Protein AF-A0A1F9YRK7-F1 (afdb_monomer_lite)

Secondary structure (DSSP, 8-state):
-PPEEEEE--HHHHHHHSSSEEEEE-SSHHHHHHHHHHHH-HHHHHHHHHHHHSSSPPP-EETTEE----

pLDDT: mean 91.17, std 10.11, range [51.34, 98.38]

Radius of gyration: 11.46 Å; chains: 1; bounding box: 25×28×24 Å

Structure (mmCIF, N/CA/C/O backbone):
data_AF-A0A1F9YRK7-F1
#
_entry.id   AF-A0A1F9YRK7-F1
#
loop_
_atom_site.group_PDB
_atom_site.id
_atom_site.type_symbol
_atom_site.label_atom_id
_atom_site.label_alt_id
_atom_site.label_comp_id
_atom_site.label_asym_id
_atom_site.label_entity_id
_atom_site.label_seq_id
_atom_site.pdbx_PDB_ins_code
_atom_site.Cartn_x
_atom_site.Cartn_y
_atom_site.Cartn_z
_atom_site.occupancy
_atom_site.B_iso_or_equiv
_atom_site.auth_seq_id
_atom_site.auth_comp_id
_atom_site.auth_asym_id
_atom_site.auth_atom_id
_atom_site.pdbx_PDB_model_num
ATOM 1 N N . SER A 1 1 ? -8.790 19.223 8.065 1.00 83.81 1 SER A N 1
ATOM 2 C CA . SER A 1 1 ? -8.849 17.786 8.402 1.00 83.81 1 SER A CA 1
ATOM 3 C C . SER A 1 1 ? -7.838 17.086 7.515 1.00 83.81 1 SER A C 1
ATOM 5 O O . SER A 1 1 ? -7.675 17.523 6.379 1.00 83.81 1 SER A O 1
ATOM 7 N N . MET A 1 2 ? -7.113 16.097 8.042 1.00 89.88 2 MET A N 1
ATOM 8 C CA . MET A 1 2 ? -6.127 15.348 7.256 1.00 89.88 2 MET A CA 1
ATOM 9 C C . MET A 1 2 ? -6.859 14.493 6.200 1.00 89.88 2 MET A C 1
ATOM 11 O O . MET A 1 2 ? -7.939 13.980 6.516 1.00 89.88 2 MET A O 1
ATOM 15 N N . PRO A 1 3 ? -6.360 14.373 4.954 1.00 95.06 3 PRO A N 1
ATOM 16 C CA . PRO A 1 3 ? -7.045 13.600 3.921 1.00 95.06 3 PRO A CA 1
ATOM 17 C C . PRO A 1 3 ? -6.987 12.102 4.226 1.00 95.06 3 PRO A C 1
ATOM 19 O O . PRO A 1 3 ? -5.950 11.587 4.639 1.00 95.06 3 PRO A O 1
ATOM 22 N N . MET A 1 4 ? -8.082 11.391 3.954 1.00 96.94 4 MET A N 1
ATOM 23 C CA . MET A 1 4 ? -8.104 9.928 3.988 1.00 96.94 4 MET A CA 1
ATOM 24 C C . MET A 1 4 ? -7.729 9.376 2.611 1.00 96.94 4 MET A C 1
ATOM 26 O O . MET A 1 4 ? -8.395 9.674 1.617 1.00 96.94 4 MET A O 1
ATOM 30 N N . VAL A 1 5 ? -6.706 8.528 2.552 1.00 97.31 5 VAL A N 1
ATOM 31 C CA . VAL A 1 5 ? -6.236 7.873 1.327 1.00 97.31 5 VAL A CA 1
ATOM 32 C C . VAL A 1 5 ? -6.498 6.374 1.422 1.00 97.31 5 VAL A C 1
ATOM 34 O O . VAL A 1 5 ? -6.011 5.703 2.333 1.00 97.31 5 VAL A O 1
ATOM 37 N N . GLN A 1 6 ? -7.252 5.828 0.465 1.00 98.19 6 GLN A N 1
ATOM 38 C CA . GLN A 1 6 ? -7.401 4.381 0.307 1.00 98.19 6 GLN A CA 1
ATOM 39 C C . GLN A 1 6 ? -6.207 3.827 -0.476 1.00 98.19 6 GLN A C 1
ATOM 41 O O . GLN A 1 6 ? -5.967 4.202 -1.623 1.00 98.19 6 GLN A O 1
ATOM 46 N N . VAL A 1 7 ? -5.479 2.901 0.138 1.00 98.06 7 VAL A N 1
ATOM 47 C CA . VAL A 1 7 ? -4.315 2.234 -0.442 1.00 98.06 7 VAL A CA 1
ATOM 48 C C . VAL A 1 7 ? -4.694 0.804 -0.791 1.00 98.06 7 VAL A C 1
ATOM 50 O O . VAL A 1 7 ? -5.092 0.034 0.081 1.00 98.06 7 VAL A O 1
ATOM 53 N N . ARG A 1 8 ? -4.521 0.431 -2.061 1.00 98.38 8 ARG A N 1
ATOM 54 C CA . ARG A 1 8 ? -4.617 -0.959 -2.523 1.00 98.38 8 ARG A CA 1
ATOM 55 C C . ARG A 1 8 ? -3.226 -1.520 -2.753 1.00 98.38 8 ARG A C 1
ATOM 57 O O . ARG A 1 8 ? -2.404 -0.899 -3.422 1.00 98.38 8 ARG A O 1
ATOM 64 N N . MET A 1 9 ? -2.977 -2.696 -2.198 1.00 97.31 9 MET A N 1
ATOM 65 C CA . MET A 1 9 ? -1.679 -3.358 -2.218 1.00 97.31 9 MET A CA 1
ATOM 66 C C . MET A 1 9 ? -1.742 -4.613 -3.085 1.00 97.31 9 MET A C 1
ATOM 68 O O . MET A 1 9 ? -2.724 -5.358 -3.080 1.00 97.31 9 MET A O 1
ATOM 72 N N . PHE A 1 10 ? -0.660 -4.870 -3.815 1.00 96.00 10 PHE A N 1
ATOM 73 C CA . PHE A 1 10 ? -0.562 -5.976 -4.764 1.00 96.00 10 PHE A CA 1
ATOM 74 C C 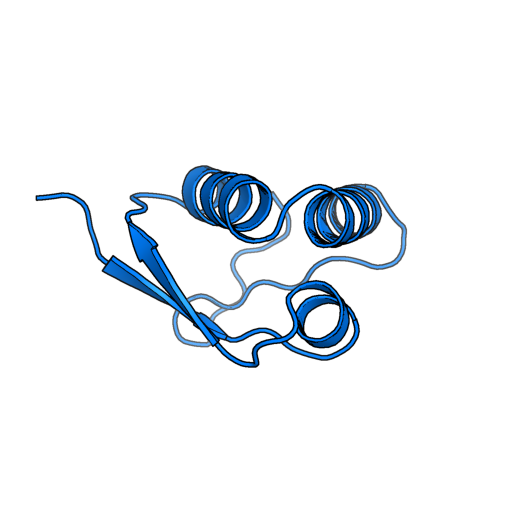. PHE A 1 10 ? 0.691 -6.813 -4.507 1.00 96.00 10 PHE A C 1
ATOM 76 O O . PHE A 1 10 ? 1.653 -6.337 -3.900 1.00 96.00 10 PHE A O 1
ATOM 83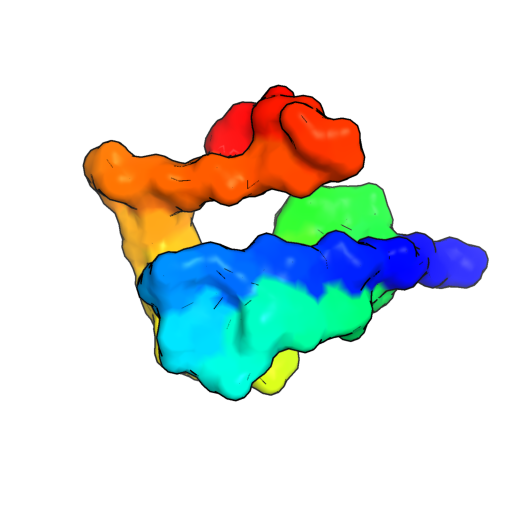 N N . ALA A 1 11 ? 0.664 -8.065 -4.978 1.00 94.56 11 ALA A N 1
ATOM 84 C CA . ALA A 1 11 ? 1.792 -9.000 -4.946 1.00 94.56 11 ALA A CA 1
ATOM 85 C C . ALA A 1 11 ? 2.522 -9.013 -3.583 1.00 94.56 11 ALA A C 1
ATOM 87 O O . ALA A 1 11 ? 1.880 -9.112 -2.536 1.00 94.56 11 ALA A O 1
ATOM 88 N N . THR A 1 12 ? 3.847 -8.858 -3.590 1.00 94.00 12 THR A N 1
ATOM 89 C CA . THR A 1 12 ? 4.718 -8.890 -2.407 1.00 94.00 12 THR A CA 1
ATOM 90 C C . THR A 1 12 ? 4.332 -7.865 -1.337 1.00 94.00 12 THR A C 1
ATOM 92 O O . THR A 1 12 ? 4.482 -8.135 -0.147 1.00 94.00 12 THR A O 1
ATOM 95 N N . VAL A 1 13 ? 3.811 -6.695 -1.730 1.00 95.62 13 VAL A N 1
ATOM 96 C CA . VAL A 1 13 ? 3.360 -5.660 -0.782 1.00 95.62 13 VAL A CA 1
ATOM 97 C C . VAL A 1 13 ? 2.122 -6.151 -0.029 1.00 95.62 13 VAL A C 1
ATOM 99 O O . VAL A 1 13 ? 2.077 -6.071 1.196 1.00 95.62 13 VAL A O 1
ATOM 102 N N . ARG A 1 14 ? 1.156 -6.748 -0.743 1.00 97.38 14 ARG A N 1
ATOM 103 C CA . ARG A 1 14 ? -0.041 -7.360 -0.142 1.00 97.38 14 ARG A CA 1
ATOM 104 C C . ARG A 1 14 ? 0.320 -8.504 0.800 1.00 97.38 14 ARG A C 1
ATOM 106 O O . ARG A 1 14 ? -0.213 -8.583 1.901 1.00 97.38 14 ARG A O 1
ATOM 113 N N . GLU A 1 15 ? 1.222 -9.384 0.375 1.00 96.75 15 GLU A N 1
ATOM 114 C CA . GLU A 1 15 ? 1.687 -10.512 1.193 1.00 96.75 15 GLU A CA 1
ATOM 115 C C . GLU A 1 15 ? 2.391 -10.046 2.471 1.00 96.75 15 GLU A C 1
ATOM 117 O O . GLU A 1 15 ? 2.242 -10.664 3.524 1.00 96.75 15 GLU A O 1
ATOM 122 N N . ALA A 1 16 ? 3.152 -8.952 2.395 1.00 96.94 16 ALA A N 1
ATOM 123 C CA . ALA A 1 16 ? 3.829 -8.378 3.549 1.00 96.94 16 ALA A CA 1
ATOM 124 C C . ALA A 1 16 ? 2.875 -7.646 4.503 1.00 96.94 16 ALA A C 1
ATOM 126 O O . ALA A 1 16 ? 3.079 -7.722 5.713 1.00 96.94 16 ALA A O 1
ATOM 127 N N . ALA A 1 17 ? 1.853 -6.966 3.974 1.00 97.38 17 ALA A N 1
ATOM 128 C CA . ALA A 1 17 ? 0.841 -6.268 4.766 1.00 97.38 17 ALA A CA 1
ATOM 129 C C . ALA A 1 17 ? -0.213 -7.212 5.374 1.00 97.38 17 ALA A C 1
ATOM 131 O O . ALA A 1 17 ? -0.843 -6.871 6.371 1.00 97.38 17 ALA A O 1
ATOM 132 N N . GLY A 1 18 ? -0.437 -8.383 4.770 1.00 97.88 18 GLY A N 1
ATOM 133 C CA . GLY A 1 18 ? -1.458 -9.345 5.201 1.00 97.88 18 GLY A CA 1
ATOM 134 C C . GLY A 1 18 ? -2.897 -8.932 4.871 1.00 97.88 18 GLY A C 1
ATOM 135 O O . GLY A 1 18 ? -3.828 -9.667 5.190 1.00 97.88 18 GLY A O 1
ATOM 136 N N . VAL A 1 19 ? -3.093 -7.786 4.212 1.00 97.62 19 VAL A N 1
ATOM 137 C CA . VAL A 1 19 ? -4.400 -7.263 3.791 1.00 97.62 19 VAL A CA 1
ATOM 138 C C . VAL A 1 19 ? -4.314 -6.694 2.368 1.00 97.62 19 VAL A C 1
ATOM 140 O O . VAL A 1 19 ? -3.267 -6.170 1.981 1.00 97.62 19 VAL A O 1
ATOM 143 N N . PRO A 1 20 ? -5.386 -6.790 1.560 1.00 97.75 20 PRO A N 1
ATOM 144 C CA . PRO A 1 20 ? -5.394 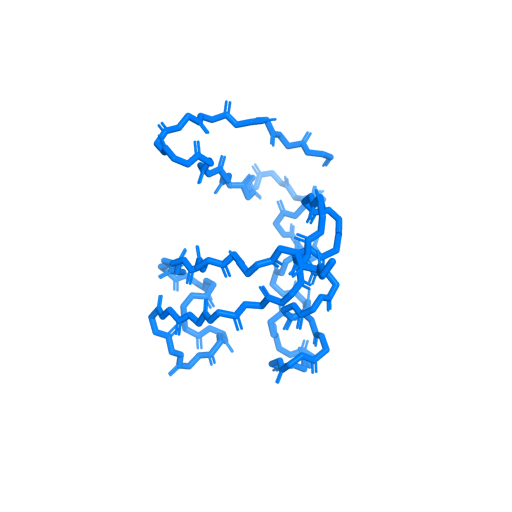-6.277 0.188 1.00 97.75 20 PRO A CA 1
ATOM 145 C C . PRO A 1 20 ? -5.495 -4.752 0.109 1.00 97.75 20 PRO A C 1
ATOM 147 O O . PRO A 1 20 ? -5.022 -4.157 -0.857 1.00 97.75 20 PRO A O 1
ATOM 150 N N . GLU A 1 21 ? -6.106 -4.112 1.102 1.00 98.25 21 GLU A N 1
ATOM 151 C CA . GLU A 1 21 ? -6.275 -2.665 1.137 1.00 98.25 21 GLU A CA 1
ATOM 152 C C . GLU A 1 21 ? -6.397 -2.137 2.565 1.00 98.25 21 GLU A C 1
ATOM 154 O O . GLU A 1 21 ? -6.720 -2.875 3.499 1.00 98.25 21 GLU A O 1
ATOM 159 N N . CYS A 1 22 ? -6.125 -0.847 2.730 1.00 98.31 22 CYS A N 1
ATOM 160 C CA . CYS A 1 22 ? -6.334 -0.123 3.975 1.00 98.31 22 CYS A CA 1
ATOM 161 C C . CYS A 1 22 ? -6.505 1.376 3.712 1.00 98.31 22 CYS A C 1
ATOM 163 O O . CYS A 1 22 ? -6.058 1.881 2.686 1.00 98.31 22 CYS A O 1
ATOM 165 N N . THR A 1 23 ? -7.074 2.099 4.672 1.00 98.12 23 THR A N 1
ATOM 166 C CA . THR A 1 23 ? -7.130 3.567 4.641 1.00 98.12 23 THR A CA 1
ATOM 167 C C . THR A 1 23 ? -6.104 4.153 5.607 1.00 98.12 23 THR A C 1
ATOM 169 O O . THR A 1 23 ? -5.966 3.643 6.724 1.00 98.12 23 THR A O 1
ATOM 172 N N . VAL A 1 24 ? -5.400 5.203 5.188 1.00 97.19 24 VAL A N 1
ATOM 173 C CA . VAL A 1 24 ? -4.450 5.972 6.008 1.00 97.19 24 VAL A CA 1
ATOM 174 C C . VAL A 1 24 ? -4.761 7.464 5.924 1.00 97.19 24 VAL A C 1
ATOM 176 O O . VAL A 1 24 ? -5.326 7.920 4.931 1.00 97.19 24 VAL A O 1
ATOM 179 N N . GLU A 1 25 ? -4.395 8.214 6.956 1.00 96.00 25 GLU A N 1
ATOM 180 C CA . GLU A 1 25 ? -4.392 9.675 6.908 1.00 96.00 25 GLU A CA 1
ATOM 181 C C . GLU A 1 25 ? -3.060 10.147 6.317 1.00 96.00 25 GLU A C 1
ATOM 183 O O . GLU A 1 25 ? -2.004 9.816 6.852 1.00 96.00 25 GLU A O 1
ATOM 188 N N . ALA A 1 26 ? -3.093 10.880 5.204 1.00 95.69 26 ALA A N 1
ATOM 189 C CA . ALA A 1 26 ? -1.882 11.358 4.540 1.00 95.69 26 ALA A CA 1
ATOM 190 C C . ALA A 1 26 ? -2.176 12.536 3.606 1.00 95.69 26 ALA A C 1
ATOM 192 O O . ALA A 1 26 ? -3.202 12.550 2.925 1.00 95.69 26 ALA A O 1
ATOM 193 N N . GLU A 1 27 ? -1.256 13.499 3.539 1.00 95.25 27 GLU A N 1
ATOM 194 C CA . GLU A 1 27 ? -1.338 14.631 2.603 1.00 95.25 27 GLU A CA 1
ATOM 195 C C . GLU A 1 27 ? -0.463 14.456 1.354 1.00 95.25 27 GLU A C 1
ATOM 197 O O . GLU A 1 27 ? -0.743 15.052 0.314 1.00 95.25 27 GLU A O 1
ATOM 202 N N . ASP A 1 28 ? 0.543 13.581 1.425 1.00 92.81 28 ASP A N 1
ATOM 203 C CA . ASP A 1 28 ? 1.441 13.257 0.322 1.00 92.81 28 ASP A CA 1
ATOM 204 C C . ASP A 1 28 ? 1.862 11.773 0.313 1.00 92.81 28 ASP A C 1
ATOM 206 O O . ASP A 1 28 ? 1.464 10.965 1.158 1.00 92.81 28 ASP A O 1
ATOM 210 N N . MET A 1 29 ? 2.675 11.395 -0.677 1.00 91.00 29 MET A N 1
ATOM 211 C CA . MET A 1 29 ? 3.138 10.016 -0.841 1.00 91.00 29 MET A CA 1
ATOM 212 C C . MET A 1 29 ? 4.122 9.570 0.248 1.00 91.00 29 MET A C 1
ATOM 214 O O . MET A 1 29 ? 4.116 8.400 0.636 1.00 91.00 29 MET A O 1
ATOM 218 N N . ALA A 1 30 ? 4.963 10.474 0.752 1.00 91.88 30 ALA A N 1
ATOM 219 C CA . ALA A 1 30 ? 5.934 10.144 1.790 1.00 91.88 30 ALA A CA 1
ATOM 220 C C . ALA A 1 30 ? 5.213 9.767 3.092 1.00 91.88 30 ALA A C 1
ATOM 222 O O . ALA A 1 30 ? 5.553 8.756 3.715 1.00 91.88 30 ALA A O 1
ATOM 223 N N . MET A 1 31 ? 4.156 10.508 3.436 1.00 95.69 31 MET A N 1
ATOM 224 C CA . MET A 1 31 ? 3.263 10.189 4.545 1.00 95.69 31 MET A CA 1
ATOM 225 C C . MET A 1 31 ? 2.553 8.854 4.344 1.00 95.69 31 MET A C 1
ATOM 227 O O . MET A 1 31 ? 2.556 8.043 5.265 1.00 95.69 31 MET A O 1
ATOM 231 N N . VAL A 1 32 ? 2.019 8.565 3.147 1.00 95.31 32 VAL A N 1
ATOM 232 C CA . VAL A 1 32 ? 1.411 7.250 2.863 1.00 95.31 32 VAL A CA 1
ATOM 233 C C . VAL A 1 32 ? 2.398 6.122 3.173 1.00 95.31 32 VAL A C 1
ATOM 235 O O . VAL A 1 32 ? 2.058 5.184 3.895 1.00 95.31 32 VAL A O 1
ATOM 238 N N . ILE A 1 33 ? 3.635 6.212 2.678 1.00 93.75 33 ILE A N 1
ATOM 239 C CA . ILE A 1 33 ? 4.662 5.190 2.924 1.00 93.75 33 ILE A CA 1
ATOM 240 C C . ILE A 1 33 ? 5.001 5.088 4.417 1.00 93.75 33 ILE A C 1
ATOM 242 O O . ILE A 1 33 ? 5.088 3.974 4.938 1.00 93.75 33 ILE A O 1
ATOM 246 N N . ALA A 1 34 ? 5.158 6.214 5.116 1.00 95.12 34 ALA A N 1
ATOM 247 C CA . ALA A 1 34 ? 5.434 6.233 6.551 1.00 95.12 34 ALA A CA 1
ATOM 248 C C . ALA A 1 34 ? 4.304 5.573 7.364 1.00 95.12 34 ALA A C 1
ATOM 250 O O . ALA A 1 34 ? 4.575 4.670 8.157 1.00 95.12 34 ALA A O 1
ATOM 251 N N . SER A 1 35 ? 3.044 5.926 7.098 1.00 96.75 35 SER A N 1
ATOM 252 C CA . SER A 1 35 ? 1.880 5.340 7.773 1.00 96.75 35 SER A CA 1
ATOM 253 C C . SER A 1 35 ? 1.749 3.838 7.514 1.00 96.75 35 SER A C 1
ATOM 255 O O . SER A 1 35 ? 1.385 3.083 8.414 1.00 96.75 35 SER A O 1
ATOM 257 N N . LEU A 1 36 ? 2.073 3.365 6.304 1.00 96.56 36 LEU A N 1
ATOM 258 C CA . LEU A 1 36 ? 2.096 1.929 6.006 1.00 96.56 36 LEU A CA 1
ATOM 259 C C . LEU A 1 36 ? 3.190 1.203 6.803 1.00 96.56 36 LEU A C 1
ATOM 261 O O . LEU A 1 36 ? 2.938 0.127 7.353 1.00 96.56 36 LEU A O 1
ATOM 265 N N . LYS A 1 37 ? 4.391 1.785 6.893 1.00 95.81 37 LYS A N 1
ATOM 266 C CA . LYS A 1 37 ? 5.503 1.229 7.683 1.00 95.81 37 LYS A CA 1
ATOM 267 C C . LYS A 1 37 ? 5.154 1.132 9.164 1.00 95.81 37 LYS A C 1
ATOM 269 O O . LYS A 1 37 ? 5.420 0.101 9.778 1.00 95.81 37 LYS A O 1
ATOM 274 N N . GLU A 1 38 ? 4.545 2.176 9.713 1.00 96.56 38 GLU A N 1
ATOM 275 C CA . GLU A 1 38 ? 4.100 2.217 11.105 1.00 96.56 38 GLU A CA 1
ATOM 276 C C . GLU A 1 38 ? 3.006 1.176 11.370 1.00 96.56 38 GLU A C 1
ATOM 278 O O . GLU A 1 38 ? 3.132 0.355 12.278 1.00 96.56 38 GLU A O 1
ATOM 283 N N . ARG A 1 39 ? 1.970 1.140 10.523 1.00 96.62 39 ARG A N 1
ATOM 284 C CA . ARG A 1 39 ? 0.801 0.271 10.709 1.00 96.62 39 ARG A CA 1
ATOM 285 C C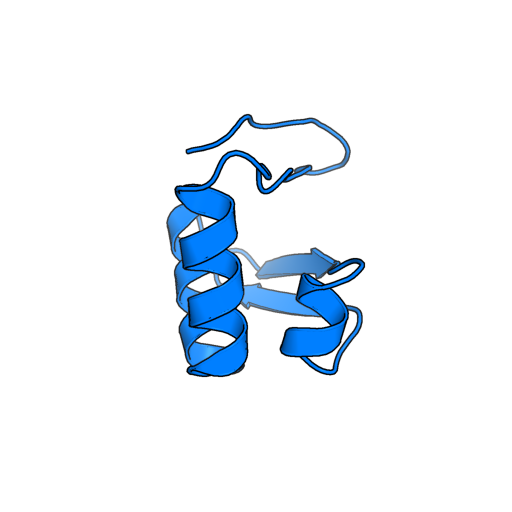 . ARG A 1 39 ? 1.114 -1.220 10.601 1.00 96.62 39 ARG A C 1
ATOM 287 O O . ARG A 1 39 ? 0.558 -2.011 11.359 1.00 96.62 39 ARG A O 1
ATOM 294 N N . PHE A 1 40 ? 1.937 -1.621 9.632 1.00 96.50 40 PHE A N 1
ATOM 295 C CA . PHE A 1 40 ? 2.191 -3.038 9.328 1.00 96.50 40 PHE A CA 1
ATOM 296 C C . PHE A 1 40 ? 3.569 -3.528 9.800 1.00 96.50 40 PHE A C 1
ATOM 298 O O . PHE A 1 40 ? 3.890 -4.715 9.693 1.00 96.50 40 PHE A O 1
ATOM 305 N N . GLY A 1 41 ? 4.386 -2.628 10.347 1.00 94.00 41 GLY A N 1
ATOM 306 C CA . GLY A 1 41 ? 5.642 -2.949 11.008 1.00 94.00 41 GLY A CA 1
ATOM 307 C C . GLY A 1 41 ? 6.774 -3.394 10.077 1.00 94.00 41 GLY A C 1
ATOM 308 O O . GLY A 1 41 ? 6.801 -3.159 8.864 1.00 94.00 41 GLY A O 1
ATOM 309 N N . SER A 1 42 ? 7.764 -4.061 10.679 1.00 93.69 42 SER A N 1
ATOM 310 C CA . SER A 1 42 ? 9.096 -4.250 10.084 1.00 93.69 42 SER A CA 1
ATOM 311 C C . SER A 1 42 ? 9.130 -5.088 8.803 1.00 93.69 42 SER A C 1
ATOM 313 O O . SER A 1 42 ? 10.082 -4.967 8.029 1.00 93.69 42 SER A O 1
ATOM 315 N N . ARG A 1 43 ? 8.141 -5.963 8.569 1.00 95.56 43 ARG A N 1
ATOM 316 C CA . ARG A 1 43 ? 8.085 -6.793 7.356 1.00 95.56 43 ARG A CA 1
ATOM 317 C C . ARG A 1 43 ? 7.740 -5.947 6.136 1.00 95.56 43 ARG A C 1
ATOM 319 O O . ARG A 1 43 ? 8.468 -6.006 5.148 1.00 95.56 43 ARG A O 1
ATOM 326 N N . LEU A 1 44 ? 6.667 -5.156 6.213 1.00 96.19 44 LEU A N 1
ATOM 327 C CA . LEU A 1 44 ? 6.272 -4.276 5.116 1.00 96.19 44 LEU A CA 1
ATOM 328 C C . LEU A 1 44 ? 7.311 -3.176 4.897 1.00 96.19 44 LEU A C 1
ATOM 330 O O . LEU A 1 44 ? 7.661 -2.902 3.752 1.00 96.19 44 LEU A O 1
ATOM 334 N N . ALA A 1 45 ? 7.871 -2.619 5.973 1.00 95.81 45 ALA A N 1
ATOM 335 C CA . ALA A 1 45 ? 8.909 -1.600 5.865 1.00 95.81 45 ALA A CA 1
ATOM 336 C C . ALA A 1 45 ? 10.114 -2.069 5.044 1.00 95.81 45 ALA A C 1
ATOM 338 O O . ALA A 1 45 ? 10.475 -1.414 4.070 1.00 95.81 45 ALA A O 1
ATOM 339 N N . ARG A 1 46 ? 10.642 -3.265 5.338 1.00 94.25 46 ARG A N 1
ATOM 340 C CA . ARG A 1 46 ? 11.742 -3.862 4.564 1.00 94.25 46 ARG A CA 1
ATOM 341 C C . ARG A 1 46 ? 11.397 -4.078 3.093 1.00 94.25 46 ARG A C 1
ATOM 343 O O . ARG A 1 46 ? 12.261 -3.902 2.239 1.00 94.25 46 ARG A O 1
ATOM 350 N N . VAL A 1 47 ? 10.160 -4.474 2.786 1.00 94.12 47 VAL A N 1
ATOM 351 C CA . VAL A 1 47 ? 9.709 -4.633 1.395 1.00 94.12 47 VAL A CA 1
ATOM 352 C C . VAL A 1 47 ? 9.691 -3.286 0.678 1.00 94.12 47 VAL A C 1
ATOM 354 O O . VAL A 1 47 ? 10.231 -3.194 -0.420 1.00 94.12 47 VAL A O 1
ATOM 357 N N . LEU A 1 48 ? 9.122 -2.249 1.296 1.00 93.19 48 LEU A N 1
ATOM 358 C CA . LEU A 1 48 ? 9.046 -0.912 0.706 1.00 93.19 48 LEU A CA 1
ATOM 359 C C . LEU A 1 48 ? 10.434 -0.284 0.526 1.00 93.19 48 LEU A C 1
ATOM 361 O O . LEU A 1 48 ? 10.705 0.257 -0.539 1.00 93.19 48 LEU A O 1
ATOM 365 N N . ASP A 1 49 ? 11.333 -0.427 1.503 1.00 91.75 49 ASP A N 1
ATOM 366 C CA . ASP A 1 49 ? 12.710 0.079 1.406 1.00 91.75 49 ASP A CA 1
ATOM 367 C C . ASP A 1 49 ? 13.485 -0.614 0.280 1.00 91.75 49 ASP A C 1
ATOM 369 O O . ASP A 1 49 ? 14.116 0.037 -0.553 1.00 91.75 49 ASP A O 1
ATOM 373 N N . ARG A 1 50 ? 13.370 -1.945 0.184 1.00 90.88 50 ARG A N 1
ATOM 374 C CA . ARG A 1 50 ? 14.014 -2.717 -0.885 1.00 90.88 50 ARG A CA 1
ATOM 375 C C . ARG A 1 50 ? 13.499 -2.328 -2.274 1.00 90.88 50 ARG A C 1
ATOM 377 O O . ARG A 1 50 ? 14.293 -2.276 -3.204 1.00 90.88 50 ARG A O 1
ATOM 384 N N . LEU A 1 51 ? 12.194 -2.091 -2.422 1.00 88.31 51 LEU A N 1
ATOM 385 C CA . LEU A 1 51 ? 11.573 -1.727 -3.705 1.00 88.31 51 LEU A CA 1
ATOM 386 C C . LEU A 1 51 ? 11.759 -0.245 -4.070 1.00 88.31 51 LEU A C 1
ATOM 388 O O . LEU A 1 51 ? 11.660 0.115 -5.241 1.00 88.31 51 LEU A O 1
ATOM 392 N N . GLY A 1 52 ? 11.999 0.620 -3.083 1.00 81.19 52 GLY A N 1
ATOM 393 C CA . GLY A 1 52 ? 12.333 2.026 -3.312 1.00 81.19 52 GLY A CA 1
ATOM 394 C C . GLY A 1 52 ? 13.773 2.214 -3.794 1.00 81.19 52 GLY A C 1
ATOM 395 O O . GLY A 1 52 ? 14.042 3.101 -4.596 1.00 81.19 52 GLY A O 1
ATOM 396 N N . SER A 1 53 ? 14.697 1.361 -3.341 1.00 75.75 53 SER A N 1
ATOM 397 C CA . SER A 1 53 ? 16.133 1.482 -3.645 1.00 75.75 53 SER A CA 1
ATOM 398 C C . SER A 1 53 ? 16.678 0.425 -4.619 1.00 75.75 53 SER A C 1
ATOM 400 O O . SER A 1 53 ? 17.860 0.467 -4.958 1.00 75.75 53 SER A O 1
ATOM 402 N N . GLY A 1 54 ? 15.864 -0.549 -5.034 1.00 64.25 54 GLY A N 1
ATOM 403 C CA . GLY A 1 54 ? 16.290 -1.710 -5.821 1.00 64.25 54 GLY A CA 1
ATOM 404 C C . GLY A 1 54 ? 16.062 -1.598 -7.338 1.00 64.25 54 GLY A C 1
ATOM 405 O O . GLY A 1 54 ? 15.416 -0.663 -7.813 1.00 64.25 54 GLY A O 1
ATOM 406 N N . PRO A 1 55 ? 16.568 -2.576 -8.122 1.00 60.31 55 PRO A N 1
ATOM 407 C CA . PRO A 1 55 ? 16.274 -2.683 -9.556 1.00 60.31 55 PRO A CA 1
ATOM 408 C C . PRO A 1 55 ? 14.792 -3.004 -9.816 1.00 60.31 55 PRO A C 1
ATOM 410 O O . PRO A 1 55 ? 14.232 -2.558 -10.817 1.00 60.31 55 PRO A O 1
ATOM 413 N N . ASP A 1 56 ? 14.152 -3.720 -8.886 1.00 68.06 56 ASP A N 1
ATOM 414 C CA . ASP A 1 56 ? 12.702 -3.888 -8.829 1.00 68.06 56 ASP A CA 1
ATOM 415 C C . ASP A 1 56 ? 12.080 -2.603 -8.279 1.00 68.06 56 ASP A C 1
ATOM 417 O O . ASP A 1 56 ? 12.213 -2.307 -7.090 1.00 68.06 56 ASP A O 1
ATOM 421 N N . ARG A 1 57 ? 11.399 -1.832 -9.133 1.00 79.69 57 ARG A N 1
ATOM 422 C CA . ARG A 1 57 ? 10.797 -0.557 -8.722 1.00 79.69 57 ARG A CA 1
ATOM 423 C C . ARG A 1 57 ? 9.411 -0.740 -8.124 1.00 79.69 57 ARG A C 1
ATOM 425 O O . ARG A 1 57 ? 8.534 -1.361 -8.729 1.00 79.69 57 ARG A O 1
ATOM 432 N N . LEU A 1 58 ? 9.179 -0.097 -6.982 1.00 88.44 58 LEU A N 1
ATOM 433 C CA . LEU A 1 58 ? 7.829 0.186 -6.507 1.00 88.44 58 LEU A CA 1
ATOM 434 C C . LEU A 1 58 ? 7.103 1.065 -7.539 1.00 88.44 58 LEU A C 1
ATOM 436 O O . LEU A 1 58 ? 7.549 2.167 -7.853 1.00 88.44 58 LEU A O 1
ATOM 440 N N . VAL A 1 59 ? 5.970 0.584 -8.051 1.00 89.81 59 VAL A N 1
ATOM 441 C CA . VAL A 1 59 ? 5.074 1.373 -8.903 1.00 89.81 59 VAL A CA 1
ATOM 442 C C . VAL A 1 59 ? 3.897 1.835 -8.064 1.00 89.81 59 VAL A C 1
ATOM 444 O O . VAL A 1 59 ? 3.167 1.013 -7.509 1.00 89.81 59 VAL A O 1
ATOM 447 N N . VAL A 1 60 ? 3.692 3.150 -8.008 1.00 91.81 60 VAL A N 1
ATOM 448 C CA . VAL A 1 60 ? 2.547 3.750 -7.326 1.00 91.81 60 VAL A CA 1
ATOM 449 C C . VAL A 1 60 ? 1.638 4.423 -8.341 1.00 91.81 60 VAL A C 1
ATOM 451 O O . VAL A 1 60 ? 2.077 5.222 -9.169 1.00 91.81 60 VAL A O 1
ATOM 454 N N . LEU A 1 61 ? 0.350 4.089 -8.263 1.00 93.88 61 LEU A N 1
ATOM 455 C CA . LEU A 1 61 ? -0.693 4.703 -9.069 1.00 93.88 61 LEU A CA 1
ATOM 456 C C . LEU A 1 61 ? -1.612 5.522 -8.164 1.00 93.88 61 LEU A C 1
ATOM 458 O O . LEU A 1 61 ? -2.297 4.962 -7.309 1.00 93.88 61 LEU A O 1
ATOM 462 N N . VAL A 1 62 ? -1.676 6.832 -8.387 1.00 94.75 62 VAL A N 1
ATOM 463 C CA . VAL A 1 62 ? -2.644 7.712 -7.722 1.00 94.75 62 VAL A CA 1
ATOM 464 C C . VAL A 1 62 ? -3.816 7.910 -8.668 1.00 94.75 62 VAL A C 1
ATOM 466 O O . VAL A 1 62 ? -3.662 8.471 -9.753 1.00 94.75 62 VAL A O 1
ATOM 469 N N . ASN A 1 63 ? -4.991 7.402 -8.287 1.00 94.94 63 ASN A N 1
ATOM 470 C CA . ASN A 1 63 ? -6.198 7.426 -9.123 1.00 94.94 63 ASN A CA 1
ATOM 471 C C . ASN A 1 63 ? -5.941 6.906 -10.553 1.00 94.94 63 ASN A C 1
ATOM 473 O O . ASN A 1 63 ? -6.385 7.491 -11.539 1.00 94.94 63 ASN A O 1
ATOM 477 N N . GLY A 1 64 ? -5.163 5.821 -10.661 1.00 95.00 64 GLY A N 1
ATOM 478 C CA . GLY A 1 64 ? -4.801 5.181 -11.931 1.00 95.00 64 GLY A CA 1
ATOM 479 C C . GLY A 1 64 ? -3.654 5.844 -12.701 1.00 95.00 64 GLY A C 1
ATOM 480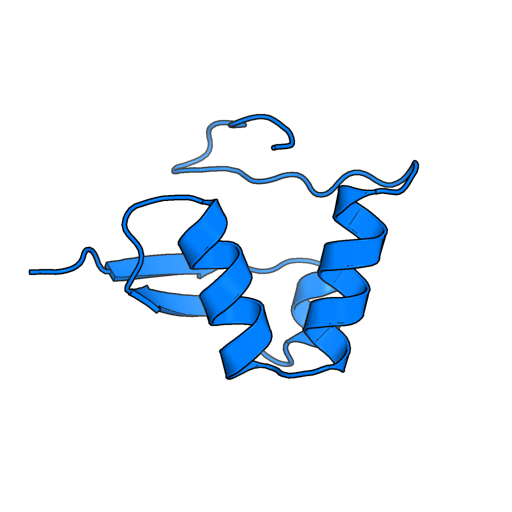 O O . GLY A 1 64 ? -3.246 5.317 -13.733 1.00 95.00 64 GLY A O 1
ATOM 481 N N . ARG A 1 65 ? -3.098 6.963 -12.219 1.00 93.38 65 ARG A N 1
ATOM 482 C CA . ARG A 1 65 ? -1.964 7.650 -12.854 1.00 93.38 65 ARG A CA 1
ATOM 483 C C . ARG A 1 65 ? -0.653 7.290 -12.173 1.00 93.38 65 ARG A C 1
ATOM 485 O O . ARG A 1 65 ? -0.551 7.379 -10.954 1.00 93.38 65 ARG A O 1
ATOM 492 N N . ASN A 1 66 ? 0.349 6.916 -12.964 1.00 89.44 66 ASN A N 1
ATOM 493 C CA . ASN A 1 66 ? 1.701 6.698 -12.460 1.00 89.44 66 ASN A CA 1
ATOM 494 C C . ASN A 1 66 ? 2.297 8.038 -12.014 1.00 89.44 66 ASN A C 1
ATOM 496 O O . ASN A 1 66 ? 2.351 8.977 -12.807 1.00 89.44 66 ASN A O 1
ATOM 500 N N . VAL A 1 67 ? 2.709 8.118 -10.751 1.00 84.06 67 VAL A N 1
ATOM 501 C CA . VAL A 1 67 ? 3.282 9.333 -10.148 1.00 84.06 67 VAL A CA 1
ATOM 502 C C . VAL A 1 67 ? 4.811 9.295 -10.053 1.00 84.06 67 VAL A C 1
ATOM 504 O O . VAL A 1 67 ? 5.411 10.205 -9.493 1.00 84.06 67 VAL A O 1
ATOM 507 N N . GLY A 1 68 ? 5.449 8.285 -10.654 1.00 69.75 68 GLY A N 1
ATOM 508 C CA . GLY A 1 68 ? 6.894 8.089 -10.606 1.00 69.75 68 GLY A CA 1
ATOM 509 C C . GLY A 1 68 ? 7.372 7.488 -9.283 1.00 69.75 68 GLY A C 1
ATOM 510 O O . GLY A 1 68 ? 6.620 7.361 -8.318 1.00 69.75 68 GLY A O 1
ATOM 511 N N . SER A 1 69 ? 8.638 7.074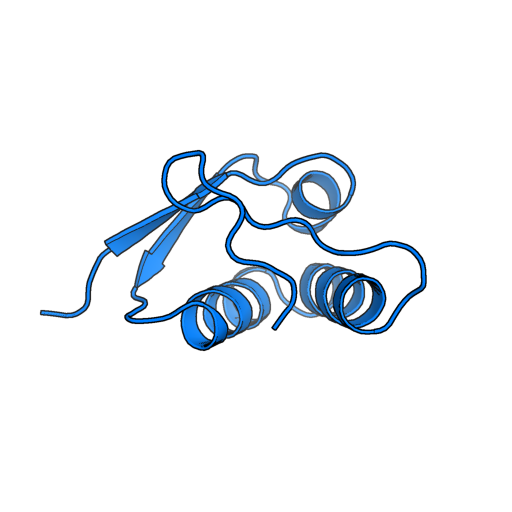 -9.264 1.00 58.66 69 SER A N 1
ATOM 512 C CA . SER A 1 69 ? 9.350 6.713 -8.038 1.00 58.66 69 SER A CA 1
ATOM 513 C C . SER A 1 69 ? 9.877 7.999 -7.400 1.00 58.66 69 SER A C 1
ATOM 515 O O . SER A 1 69 ? 10.709 8.660 -8.023 1.00 58.66 69 SER A O 1
ATOM 517 N N . THR A 1 70 ? 9.373 8.350 -6.215 1.00 51.34 70 THR A N 1
ATOM 518 C CA . THR A 1 70 ? 10.059 9.266 -5.284 1.00 51.34 70 THR A CA 1
ATOM 519 C C . THR A 1 70 ? 11.463 8.776 -4.985 1.00 51.34 70 THR A C 1
ATOM 521 O O . THR A 1 70 ? 11.592 7.543 -4.795 1.00 51.34 70 THR A O 1
#

Sequence (70 aa):
SMPMVQVRMFATVREAAGVPECTVEAEDMAMVIASLKERFGSRLARVLDRLGSGPDRLVVLVNGRNVGST

Foldseek 3Di:
DFDKDKDADDDQLCVQQVHRIDIDRDDDDVRVLVRSCVNSHDSNVVVQVCQLPHPNHDFDADVNHTPDRD